Protein AF-A0A023GRX0-F1 (afdb_monomer)

Sequence (137 aa):
EPTYFYVQDASDPLYIVKIIIGPIICVVLVLFMAVVGFFMFKKNQTQGPSGPIYASSNPEYLSTNDVYEEDEWEVPRDKIAILRELGQGSFGMVYEGIAKDIVKGEGETRVAVKTVNESASLRERIEFLNEASVMKA

InterPro domains:
  IPR000719 Protein kinase domain [PS50011] (80-137)
  IPR001245 Serine-threonine/tyrosine-protein kinase, catalytic domain [PF07714] (81-136)
  IPR011009 Protein kinase-like domain superfamily [SSF56112] (45-136)
  IPR017441 Protein kinase, ATP binding site [PS00107] (86-114)
  IPR040969 Insulin receptor, trans-membrane domain [PF17870] (3-49)
  IPR050122 Receptor Tyrosine Kinase [PTHR24416] (18-137)

Nearest PDB structures (foldseek):
  1p4o-assembly2_B  TM=9.086E-01  e=1.258E-09  Homo sapiens
  3ekk-assembly1_A  TM=9.451E-01  e=4.946E-09  Homo sapiens
  1p14-assembly1_A  TM=9.479E-01  e=7.186E-09  Homo sapiens
  5hhw-assembly1_A  TM=9.518E-01  e=9.810E-09  Homo sapiens
  5fxs-assembly1_A  TM=9.061E-01  e=3.199E-09  Homo sapiens

Mean predicted aligned error: 15.76 Å

Structure (mmCIF, N/CA/C/O backbone):
data_AF-A0A023GRX0-F1
#
_entry.id   AF-A0A023GRX0-F1
#
loop_
_atom_site.group_PDB
_atom_site.id
_atom_site.type_symbol
_atom_site.label_atom_id
_atom_site.label_alt_id
_atom_site.label_comp_id
_atom_site.label_asym_id
_atom_site.label_entity_id
_atom_site.label_seq_id
_atom_site.pdbx_PDB_ins_code
_atom_site.Cartn_x
_atom_site.Cartn_y
_atom_site.Cartn_z
_atom_site.occupancy
_atom_site.B_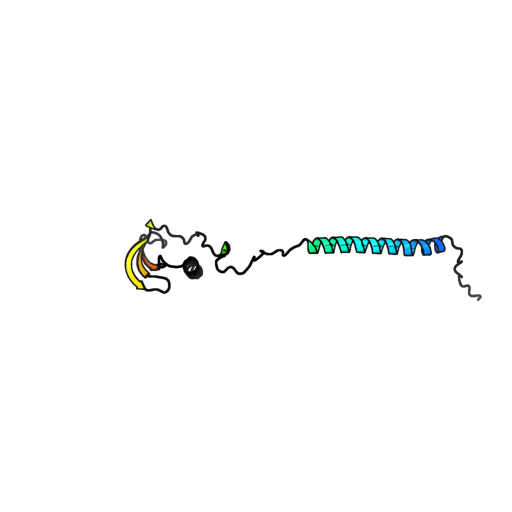iso_or_equiv
_atom_site.auth_seq_id
_atom_site.auth_comp_id
_atom_site.auth_asym_id
_atom_site.auth_atom_id
_atom_site.pdbx_PDB_model_num
ATOM 1 N N . GLU A 1 1 ? 78.589 -14.812 -62.520 1.00 60.81 1 GLU A N 1
ATOM 2 C CA . GLU A 1 1 ? 77.512 -15.757 -62.885 1.00 60.81 1 GLU A CA 1
ATOM 3 C C . GLU A 1 1 ? 76.369 -14.962 -63.502 1.00 60.81 1 GLU A C 1
ATOM 5 O O . GLU A 1 1 ? 76.117 -13.868 -63.004 1.00 60.81 1 GLU A O 1
ATOM 10 N N . PRO A 1 2 ? 75.735 -15.407 -64.598 1.00 62.19 2 PRO A N 1
ATOM 11 C CA . PRO A 1 2 ? 74.608 -14.675 -65.168 1.00 62.19 2 PRO A CA 1
ATOM 12 C C . PRO A 1 2 ? 73.385 -14.761 -64.242 1.00 62.19 2 PRO A C 1
ATOM 14 O O . PRO A 1 2 ? 72.987 -15.848 -63.827 1.00 62.19 2 PRO A O 1
ATOM 17 N N . THR A 1 3 ? 72.791 -13.610 -63.923 1.00 66.50 3 THR A N 1
ATOM 18 C CA . THR A 1 3 ? 71.571 -13.496 -63.111 1.00 66.50 3 THR A CA 1
ATOM 19 C C . THR A 1 3 ? 70.360 -13.460 -64.035 1.00 66.50 3 THR A C 1
ATOM 21 O O . THR A 1 3 ? 70.248 -12.576 -64.882 1.00 66.50 3 THR A O 1
ATOM 24 N N . TYR A 1 4 ? 69.456 -14.423 -63.891 1.00 76.38 4 TYR A N 1
ATOM 25 C CA . TYR A 1 4 ? 68.174 -14.427 -64.587 1.00 76.38 4 TYR A CA 1
ATOM 26 C C . TYR A 1 4 ? 67.102 -13.790 -63.700 1.00 76.38 4 TYR A C 1
ATOM 28 O O . TYR A 1 4 ? 67.117 -13.940 -62.478 1.00 76.38 4 TYR A O 1
ATOM 36 N N . PHE A 1 5 ? 66.156 -13.092 -64.319 1.00 73.50 5 PHE A N 1
ATOM 37 C CA . PHE A 1 5 ? 64.936 -12.630 -63.670 1.00 73.50 5 PHE A CA 1
ATOM 38 C C . PHE A 1 5 ? 63.744 -13.036 -64.534 1.00 73.50 5 PHE A C 1
ATOM 40 O O . PHE A 1 5 ? 63.813 -13.011 -65.763 1.00 73.50 5 PHE A O 1
ATOM 47 N N . TYR A 1 6 ? 62.663 -13.458 -63.887 1.00 73.88 6 TYR A N 1
ATOM 48 C CA . TYR A 1 6 ? 61.437 -13.845 -64.574 1.00 73.88 6 TYR A CA 1
ATOM 49 C C . TYR A 1 6 ? 60.640 -12.590 -64.929 1.00 73.88 6 TYR A C 1
ATOM 51 O O . TYR A 1 6 ? 60.243 -11.832 -64.045 1.00 73.88 6 TYR A O 1
ATOM 59 N N . VAL A 1 7 ? 60.396 -12.381 -66.221 1.00 70.31 7 VAL A N 1
ATOM 60 C CA . VAL A 1 7 ? 59.428 -11.393 -66.710 1.00 70.31 7 VAL A CA 1
ATOM 61 C C . VAL A 1 7 ? 58.089 -12.111 -66.830 1.00 70.31 7 VAL A C 1
ATOM 63 O O . VAL A 1 7 ? 57.988 -13.097 -67.555 1.00 70.31 7 VAL A O 1
ATOM 66 N N . GLN A 1 8 ? 57.080 -11.667 -66.079 1.00 66.56 8 GLN A N 1
ATOM 67 C CA . GLN A 1 8 ? 55.724 -12.204 -66.205 1.00 66.56 8 GLN A CA 1
ATOM 68 C C . GLN A 1 8 ? 55.196 -11.913 -67.609 1.00 66.56 8 GLN A C 1
ATOM 70 O O . GLN A 1 8 ? 55.130 -10.756 -68.024 1.00 66.56 8 GLN A O 1
ATOM 75 N N . ASP A 1 9 ? 54.843 -12.970 -68.335 1.00 66.38 9 ASP A N 1
ATOM 76 C CA . ASP A 1 9 ? 54.270 -12.852 -69.667 1.00 66.38 9 ASP A CA 1
ATOM 77 C C . ASP A 1 9 ? 52.838 -12.314 -69.547 1.00 66.38 9 ASP A C 1
ATOM 79 O O . ASP A 1 9 ? 51.958 -12.950 -68.963 1.00 66.38 9 ASP A O 1
ATOM 83 N N . ALA A 1 10 ? 52.605 -11.112 -70.076 1.00 63.81 10 ALA A N 1
ATOM 84 C CA . ALA A 1 10 ? 51.307 -10.440 -70.025 1.00 63.81 10 ALA A CA 1
ATOM 85 C C . ALA A 1 10 ? 50.212 -11.191 -70.808 1.00 63.81 10 ALA A C 1
ATOM 87 O O . ALA A 1 10 ? 49.032 -10.858 -70.687 1.00 63.81 10 ALA A O 1
ATOM 88 N N . SER A 1 11 ? 50.598 -12.195 -71.602 1.00 69.44 11 SER A N 1
ATOM 89 C CA . SER A 1 11 ? 49.703 -13.044 -72.383 1.00 69.44 11 SER A CA 1
ATOM 90 C C . SER A 1 11 ? 49.356 -14.383 -71.715 1.00 69.44 11 SER A C 1
ATOM 92 O O . SER A 1 11 ? 48.657 -15.190 -72.328 1.00 69.44 11 SER A O 1
ATOM 94 N N . ASP A 1 12 ? 49.760 -14.610 -70.453 1.00 78.00 12 ASP A N 1
ATOM 95 C CA . ASP A 1 12 ? 49.316 -15.782 -69.692 1.00 78.00 12 ASP A CA 1
ATOM 96 C C . ASP A 1 12 ? 47.779 -15.742 -69.525 1.00 78.00 12 ASP A C 1
ATOM 98 O O . ASP A 1 12 ? 47.246 -14.856 -68.836 1.00 78.00 12 ASP A O 1
ATOM 102 N N . PRO A 1 13 ? 47.033 -16.686 -70.134 1.00 77.44 13 PRO A N 1
ATOM 103 C CA . PRO A 1 13 ? 45.575 -16.699 -70.073 1.00 77.44 13 PRO A CA 1
ATOM 104 C C . PRO A 1 13 ? 45.064 -16.761 -68.630 1.00 77.44 13 PRO A C 1
ATOM 106 O O . PRO A 1 13 ? 44.003 -16.213 -68.330 1.00 77.44 13 PRO A O 1
ATOM 109 N N . LEU A 1 14 ? 45.827 -17.351 -67.704 1.00 78.06 14 LE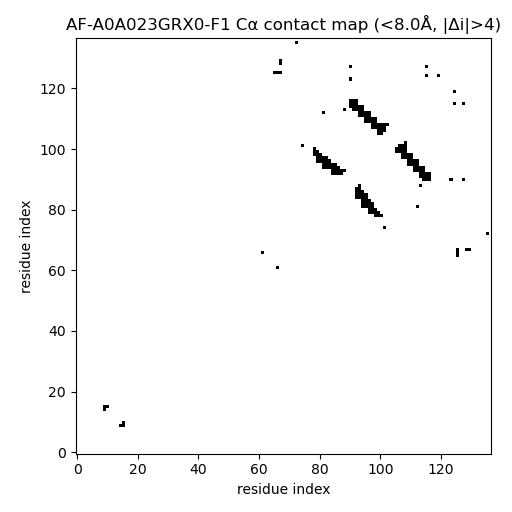U A N 1
ATOM 110 C CA . LEU A 1 14 ? 45.461 -17.404 -66.292 1.00 78.06 14 LEU A CA 1
ATOM 111 C C . LEU A 1 14 ? 45.556 -16.028 -65.611 1.00 78.06 14 LEU A C 1
ATOM 113 O O . LEU A 1 14 ? 44.774 -15.733 -64.703 1.00 78.06 14 LEU A O 1
ATOM 117 N N . TYR A 1 15 ? 46.490 -15.176 -66.037 1.00 81.56 15 TYR A N 1
ATOM 118 C CA . TYR A 1 15 ? 46.671 -13.827 -65.496 1.00 81.56 15 TYR A CA 1
ATOM 119 C C . TYR A 1 15 ? 45.544 -12.889 -65.943 1.00 81.56 15 TYR A C 1
ATOM 121 O O . TYR A 1 15 ? 44.941 -12.201 -65.115 1.00 81.56 15 TYR A O 1
ATOM 129 N N . ILE A 1 16 ? 45.176 -12.947 -67.226 1.00 80.75 16 ILE A N 1
ATOM 130 C C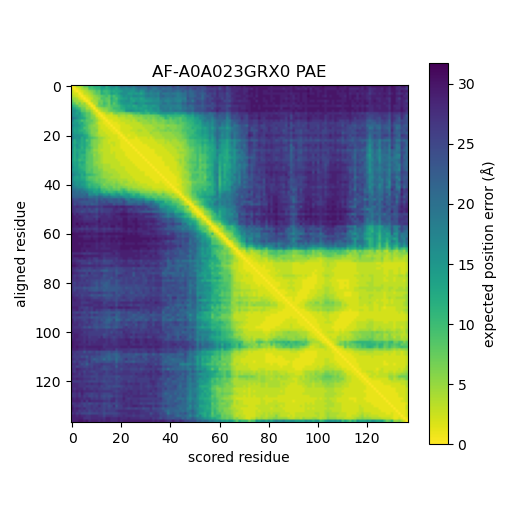A . ILE A 1 16 ? 44.047 -12.188 -67.786 1.00 80.75 16 ILE A CA 1
ATOM 131 C C . ILE A 1 16 ? 42.736 -12.593 -67.098 1.00 80.75 16 ILE A C 1
ATOM 133 O O . ILE A 1 16 ? 41.954 -11.739 -66.678 1.00 80.75 16 ILE A O 1
ATOM 137 N N . VAL A 1 17 ? 42.520 -13.896 -66.899 1.00 84.19 17 VAL A N 1
ATOM 138 C CA . VAL A 1 17 ? 41.337 -14.417 -66.202 1.00 84.19 17 VAL A CA 1
ATOM 139 C C . VAL A 1 17 ? 41.274 -13.925 -64.748 1.00 84.19 17 VAL A C 1
ATOM 141 O O . VAL A 1 17 ? 40.204 -13.534 -64.288 1.00 84.19 17 VAL A O 1
ATOM 144 N N . LYS A 1 18 ? 42.400 -13.849 -64.025 1.00 84.44 18 LYS A N 1
ATOM 145 C CA . LYS A 1 18 ? 42.442 -13.307 -62.651 1.00 84.44 18 LYS A CA 1
ATOM 146 C C . LYS A 1 18 ? 42.096 -11.818 -62.579 1.00 84.44 18 LYS A C 1
ATOM 148 O O . LYS A 1 18 ? 41.364 -11.422 -61.672 1.00 84.44 18 LYS A O 1
ATOM 153 N N . ILE A 1 19 ? 42.577 -11.013 -63.529 1.00 85.50 19 ILE A N 1
ATOM 154 C CA . ILE A 1 19 ? 42.271 -9.572 -63.606 1.00 85.50 19 ILE A CA 1
ATOM 155 C C . ILE A 1 19 ? 40.776 -9.329 -63.833 1.00 85.50 19 ILE A C 1
ATOM 157 O O . ILE A 1 19 ? 40.242 -8.341 -63.338 1.00 85.50 19 ILE A O 1
ATOM 161 N N . ILE A 1 20 ? 40.089 -10.234 -64.534 1.00 86.31 20 ILE A N 1
ATOM 162 C CA . ILE A 1 20 ? 38.648 -10.130 -64.797 1.00 86.31 20 ILE A CA 1
ATOM 163 C C . ILE A 1 20 ? 37.822 -10.705 -63.638 1.00 86.31 20 ILE A C 1
ATOM 165 O O . ILE A 1 20 ? 36.831 -10.108 -63.224 1.00 86.31 20 ILE A O 1
ATOM 169 N N . ILE A 1 21 ? 38.225 -11.846 -63.076 1.00 89.50 21 ILE A N 1
ATOM 170 C CA . ILE A 1 21 ? 37.487 -12.513 -61.993 1.00 89.50 21 ILE A CA 1
ATOM 171 C C . ILE A 1 21 ? 37.565 -11.721 -60.681 1.00 89.50 21 ILE A C 1
ATOM 173 O O . ILE A 1 21 ? 36.568 -11.633 -59.967 1.00 89.50 21 ILE A O 1
ATOM 177 N N . GLY A 1 22 ? 38.714 -11.109 -60.375 1.00 89.44 22 GLY A N 1
ATOM 178 C CA . GLY A 1 22 ? 38.910 -10.286 -59.177 1.00 89.44 22 GLY A CA 1
ATOM 179 C C . GLY A 1 22 ? 37.821 -9.222 -58.962 1.00 89.44 22 GLY A C 1
ATOM 180 O O . GLY A 1 22 ? 37.134 -9.273 -57.940 1.00 89.44 22 GLY A O 1
ATOM 181 N N . PRO A 1 23 ? 37.594 -8.287 -59.905 1.00 92.00 23 PRO A N 1
ATOM 182 C CA . PRO A 1 23 ? 36.574 -7.255 -59.757 1.00 92.00 23 PRO A CA 1
ATOM 183 C C . PRO A 1 23 ? 35.155 -7.831 -59.722 1.00 92.00 23 PRO A C 1
ATOM 185 O O . PRO A 1 23 ? 34.326 -7.315 -58.979 1.00 92.00 23 PRO A O 1
ATOM 188 N N . ILE A 1 24 ? 34.874 -8.920 -60.449 1.00 93.94 24 ILE A N 1
ATOM 189 C CA . ILE A 1 24 ? 33.557 -9.576 -60.415 1.00 93.94 24 ILE A CA 1
ATOM 190 C C . ILE A 1 24 ? 33.268 -10.120 -59.011 1.00 93.94 24 ILE A C 1
ATOM 192 O O . ILE A 1 24 ? 32.203 -9.849 -58.458 1.00 93.94 24 ILE A O 1
ATOM 196 N N . ILE A 1 25 ? 34.224 -10.825 -58.398 1.00 94.56 25 ILE A N 1
ATOM 197 C CA . ILE A 1 25 ? 34.087 -11.329 -57.024 1.00 94.56 25 ILE A CA 1
ATOM 198 C C . ILE A 1 25 ? 33.923 -10.165 -56.041 1.00 94.56 25 ILE A C 1
ATOM 200 O O . ILE A 1 25 ? 33.043 -10.214 -55.182 1.00 94.56 25 ILE A O 1
ATOM 204 N N . CYS A 1 26 ? 34.707 -9.093 -56.190 1.00 94.12 26 CYS A N 1
ATOM 205 C CA . CYS A 1 26 ? 34.582 -7.902 -55.349 1.00 94.12 26 CYS A CA 1
ATOM 206 C C . CYS A 1 26 ? 33.184 -7.270 -55.442 1.00 94.12 26 CYS A C 1
ATOM 208 O O . CYS A 1 26 ? 32.594 -6.949 -54.413 1.00 94.12 26 CYS A O 1
ATOM 210 N N . VAL A 1 27 ? 32.620 -7.135 -56.647 1.00 96.12 27 VAL A N 1
ATOM 211 C CA . VAL A 1 27 ? 31.268 -6.585 -56.842 1.00 96.12 27 VAL A CA 1
ATOM 212 C C . VAL A 1 27 ? 30.211 -7.485 -56.203 1.00 96.12 27 VAL A C 1
ATOM 214 O O . VAL A 1 27 ? 29.332 -6.985 -55.501 1.00 96.12 27 VAL A O 1
ATOM 217 N N . VAL A 1 28 ? 30.312 -8.806 -56.373 1.00 96.44 28 VAL A N 1
ATOM 218 C CA . VAL A 1 28 ? 29.375 -9.762 -55.756 1.00 96.44 28 VAL A CA 1
ATOM 219 C C . VAL A 1 28 ? 29.426 -9.684 -54.226 1.00 96.44 28 VAL A C 1
ATOM 221 O O . VAL A 1 28 ? 28.376 -9.653 -53.583 1.00 96.44 28 VAL A O 1
ATOM 224 N N . LEU A 1 29 ? 30.621 -9.585 -53.633 1.00 96.25 29 LEU A N 1
ATOM 225 C CA . LEU A 1 29 ? 30.784 -9.440 -52.182 1.00 96.25 29 LEU A CA 1
ATOM 226 C C . LEU A 1 29 ? 30.193 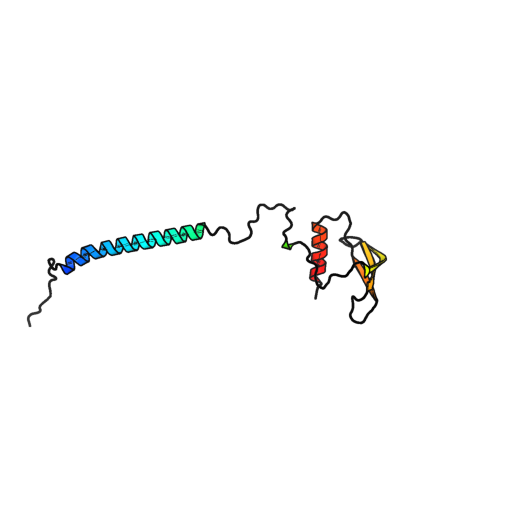-8.124 -51.659 1.00 96.25 29 LEU A C 1
ATOM 228 O O . LEU A 1 29 ? 29.522 -8.124 -50.626 1.00 96.25 29 LEU A O 1
ATOM 232 N N . VAL A 1 30 ? 30.388 -7.014 -52.377 1.00 96.69 30 VAL A N 1
ATOM 233 C CA . VAL A 1 30 ? 29.809 -5.711 -52.006 1.00 96.69 30 VAL A CA 1
ATOM 234 C C . VAL A 1 30 ? 28.281 -5.753 -52.063 1.00 96.69 30 VAL A C 1
ATOM 236 O O . VAL A 1 30 ? 27.625 -5.288 -51.130 1.00 96.69 30 VAL A O 1
ATOM 239 N N . LEU A 1 31 ? 27.701 -6.358 -53.104 1.00 96.69 31 LEU A N 1
ATOM 240 C CA . LEU A 1 31 ? 26.249 -6.523 -53.214 1.00 96.69 31 LEU A CA 1
ATOM 241 C C . LEU A 1 31 ? 25.692 -7.400 -52.086 1.00 96.69 31 LEU A C 1
ATOM 243 O O . LEU A 1 31 ? 24.674 -7.052 -51.489 1.00 96.69 31 LEU A O 1
ATOM 247 N N . PHE A 1 32 ? 26.375 -8.493 -51.741 1.00 96.50 32 PHE A N 1
ATOM 248 C CA . PHE A 1 32 ? 25.971 -9.351 -50.629 1.00 96.50 32 PHE A CA 1
ATOM 249 C C . PHE A 1 32 ? 25.989 -8.598 -49.290 1.00 96.50 32 PHE A C 1
ATOM 251 O O . PHE A 1 32 ? 25.004 -8.640 -48.550 1.00 96.50 32 PHE A O 1
ATOM 258 N N . MET A 1 33 ? 27.055 -7.841 -49.003 1.00 96.06 33 MET A N 1
ATOM 259 C CA . MET A 1 33 ? 27.131 -7.018 -47.790 1.00 96.06 33 MET A CA 1
ATOM 260 C C . MET A 1 33 ? 26.042 -5.941 -47.747 1.00 96.06 33 MET A C 1
ATOM 262 O O . MET A 1 33 ? 25.454 -5.719 -46.690 1.00 96.06 33 MET A O 1
ATOM 266 N N . ALA A 1 34 ? 25.722 -5.311 -48.881 1.00 95.69 34 ALA A N 1
ATOM 267 C CA . ALA A 1 34 ? 24.645 -4.329 -48.963 1.00 95.69 34 ALA A CA 1
ATOM 268 C C . ALA A 1 34 ? 23.269 -4.952 -48.666 1.00 95.69 34 ALA A C 1
ATOM 270 O O . ALA A 1 34 ? 22.483 -4.372 -47.919 1.00 95.69 34 ALA A O 1
ATOM 271 N N . VAL A 1 35 ? 22.990 -6.153 -49.187 1.00 95.75 35 VAL A N 1
ATOM 272 C CA . VAL A 1 35 ? 21.732 -6.878 -48.931 1.00 95.75 35 VAL A CA 1
ATOM 273 C C . VAL A 1 35 ? 21.619 -7.294 -47.464 1.00 95.75 35 VAL A C 1
ATOM 275 O O . VAL A 1 35 ? 20.572 -7.080 -46.852 1.00 95.75 35 VAL A O 1
ATOM 278 N N . VAL A 1 36 ? 22.687 -7.841 -46.875 1.00 94.62 36 VAL A N 1
ATOM 279 C CA . VAL A 1 36 ? 22.714 -8.206 -45.448 1.00 94.62 36 VAL A CA 1
ATOM 280 C C . VAL A 1 36 ? 22.548 -6.964 -44.574 1.00 94.62 36 VAL A C 1
ATOM 282 O O . VAL A 1 36 ? 21.721 -6.970 -43.664 1.00 94.62 36 VAL A O 1
ATOM 285 N N . GLY A 1 37 ? 23.263 -5.880 -44.884 1.00 93.50 37 GLY A N 1
ATOM 286 C CA . GLY A 1 37 ? 23.134 -4.599 -44.195 1.00 93.50 37 GLY A CA 1
ATOM 287 C C . GLY A 1 37 ? 21.714 -4.042 -44.272 1.00 93.50 37 GLY A C 1
ATOM 288 O O . GLY A 1 37 ? 21.159 -3.648 -43.250 1.00 93.50 37 GLY A O 1
ATOM 289 N N . PHE A 1 38 ? 21.079 -4.094 -45.446 1.00 94.19 38 PHE A N 1
ATOM 290 C CA . PHE A 1 38 ? 19.686 -3.684 -45.628 1.00 94.19 38 PHE A CA 1
ATOM 291 C C . PHE A 1 38 ? 18.716 -4.552 -44.816 1.00 94.19 38 PHE A C 1
ATOM 293 O O . PHE A 1 38 ? 17.823 -4.022 -44.156 1.00 94.19 38 PHE A O 1
ATOM 300 N N . PHE A 1 39 ? 18.902 -5.875 -44.802 1.00 92.06 39 PHE A N 1
ATOM 301 C CA . PHE A 1 39 ? 18.082 -6.781 -43.994 1.00 92.06 39 PHE A CA 1
ATOM 302 C C . PHE A 1 39 ? 18.267 -6.555 -42.492 1.00 92.06 39 PHE A C 1
ATOM 304 O O . PHE A 1 39 ? 17.281 -6.548 -41.757 1.00 92.06 39 PHE A O 1
ATOM 311 N N . MET A 1 40 ? 19.500 -6.335 -42.027 1.00 88.25 40 MET A N 1
ATOM 312 C CA . MET A 1 40 ? 19.776 -6.018 -40.624 1.00 88.25 40 MET A CA 1
ATOM 313 C C . MET A 1 40 ? 19.209 -4.656 -40.231 1.00 88.25 40 MET A C 1
ATOM 315 O O . MET A 1 40 ? 18.601 -4.542 -39.170 1.00 88.25 40 MET A O 1
ATOM 319 N N . PHE A 1 41 ? 19.340 -3.647 -41.092 1.00 85.50 41 PHE A N 1
ATOM 320 C CA . PHE A 1 41 ? 18.775 -2.320 -40.869 1.00 85.50 41 PHE A CA 1
ATOM 321 C C . PHE A 1 41 ? 17.245 -2.369 -40.813 1.00 85.50 41 PHE A C 1
ATOM 323 O O . PHE A 1 41 ? 16.646 -1.856 -39.871 1.00 85.50 41 PHE A O 1
ATOM 330 N N . LYS A 1 42 ? 16.608 -3.080 -41.753 1.00 82.31 42 LYS A N 1
ATOM 331 C CA . LYS A 1 42 ? 15.156 -3.291 -41.763 1.00 82.31 42 LYS A CA 1
ATOM 332 C C . LYS A 1 42 ? 14.688 -4.077 -40.537 1.00 82.31 42 LYS A C 1
ATOM 334 O O . LYS A 1 42 ? 13.694 -3.693 -39.930 1.00 82.31 42 LYS A O 1
ATOM 339 N N . LYS A 1 43 ? 15.417 -5.129 -40.134 1.00 74.56 43 LYS A N 1
ATOM 340 C CA . LYS A 1 43 ? 15.135 -5.886 -38.903 1.00 74.56 43 LYS A CA 1
ATOM 341 C C . LYS A 1 43 ? 15.233 -4.986 -37.673 1.00 74.56 43 LYS A C 1
ATOM 343 O O . LYS A 1 43 ? 14.365 -5.052 -36.807 1.00 74.56 43 LYS A O 1
ATOM 348 N N . ASN A 1 44 ? 16.250 -4.130 -37.611 1.00 69.69 44 ASN A N 1
ATOM 349 C CA . ASN A 1 44 ? 16.421 -3.185 -36.515 1.00 69.69 44 ASN A CA 1
ATOM 350 C C . ASN A 1 44 ? 15.295 -2.142 -36.477 1.00 69.69 44 ASN A C 1
ATOM 352 O O . ASN A 1 44 ? 14.831 -1.791 -35.405 1.00 69.69 44 ASN A O 1
ATOM 356 N N . GLN A 1 45 ? 14.796 -1.712 -37.637 1.00 66.81 45 GLN A N 1
ATOM 357 C CA . GLN A 1 45 ? 13.690 -0.760 -37.733 1.00 66.81 45 GLN A CA 1
ATOM 358 C C . GLN A 1 45 ? 12.324 -1.379 -37.378 1.00 66.81 45 GLN A C 1
ATOM 360 O O . GLN A 1 45 ? 11.446 -0.678 -36.887 1.00 66.81 45 GLN A O 1
ATOM 365 N N . THR A 1 46 ? 12.139 -2.689 -37.588 1.00 60.00 46 THR A N 1
ATOM 366 C CA . THR A 1 46 ? 10.944 -3.429 -37.130 1.00 60.00 46 THR A CA 1
ATOM 367 C C . THR A 1 46 ? 10.977 -3.798 -35.651 1.00 60.00 46 THR A C 1
ATOM 369 O O . THR A 1 46 ? 9.943 -4.155 -35.092 1.00 60.00 46 THR A O 1
ATOM 372 N N . GLN A 1 47 ? 12.137 -3.695 -35.004 1.00 60.75 47 GLN A N 1
ATOM 373 C CA . GLN A 1 47 ? 12.212 -3.696 -33.550 1.00 60.75 47 GLN A CA 1
ATOM 374 C C . GLN A 1 47 ? 11.839 -2.288 -33.082 1.00 60.75 47 GLN A C 1
ATOM 376 O O . GLN A 1 47 ? 12.694 -1.459 -32.778 1.00 60.75 47 GLN A O 1
ATOM 381 N N . GLY A 1 48 ? 10.530 -2.010 -33.078 1.00 63.09 48 GLY A N 1
ATOM 382 C CA . GLY A 1 48 ? 9.976 -0.911 -32.291 1.00 63.09 48 GLY A CA 1
ATOM 383 C C . GLY A 1 48 ? 10.415 -1.036 -30.825 1.00 63.09 48 GLY A C 1
ATOM 384 O O . GLY A 1 48 ? 10.968 -2.070 -30.447 1.00 63.09 48 GLY A O 1
ATOM 385 N N . PRO A 1 49 ? 10.212 -0.002 -29.993 1.00 62.91 49 PRO A N 1
ATOM 386 C CA . PRO A 1 49 ? 10.700 0.003 -28.618 1.00 62.91 49 PRO A CA 1
ATOM 387 C C . PRO A 1 49 ? 10.316 -1.308 -27.925 1.00 62.91 49 PRO A C 1
ATOM 389 O O . PRO A 1 49 ? 9.133 -1.599 -27.777 1.00 62.91 49 PRO A O 1
ATOM 392 N N . SER A 1 50 ? 11.300 -2.116 -27.522 1.00 56.72 50 SER A N 1
ATOM 393 C CA . SER A 1 50 ? 11.083 -3.392 -26.817 1.00 56.72 50 SER A CA 1
ATOM 394 C C . SER A 1 50 ? 10.641 -3.181 -25.362 1.00 56.72 50 SER A C 1
ATOM 396 O O . SER A 1 50 ? 10.991 -3.952 -24.474 1.00 56.72 50 SER A O 1
ATOM 398 N N . GLY A 1 51 ? 9.915 -2.097 -25.108 1.00 62.16 51 GLY A N 1
ATOM 399 C CA . GLY A 1 51 ? 9.432 -1.680 -23.808 1.00 62.16 51 GLY A CA 1
ATOM 400 C C . GLY A 1 51 ? 7.991 -1.186 -23.916 1.00 62.16 51 GLY A C 1
ATOM 401 O O . GLY A 1 51 ? 7.523 -0.886 -25.017 1.00 62.16 51 GLY A O 1
ATOM 402 N N . PRO A 1 52 ? 7.272 -1.119 -22.787 1.00 57.59 52 PRO A N 1
ATOM 403 C CA . PRO A 1 52 ? 5.887 -0.681 -22.778 1.00 57.59 52 PRO A CA 1
ATOM 404 C C . PRO A 1 52 ? 5.753 0.695 -23.441 1.00 57.59 52 PRO A C 1
ATOM 406 O O . PRO A 1 52 ? 6.488 1.633 -23.129 1.00 57.59 52 PRO A O 1
ATOM 409 N N . ILE A 1 53 ? 4.818 0.805 -24.384 1.00 58.19 53 ILE A N 1
ATOM 410 C CA . ILE A 1 53 ? 4.486 2.069 -25.038 1.00 58.19 53 ILE A CA 1
ATOM 411 C C . ILE A 1 53 ? 3.677 2.895 -24.037 1.00 58.19 53 ILE A C 1
ATOM 413 O O . ILE A 1 53 ? 2.478 2.684 -23.874 1.00 58.19 53 ILE A O 1
ATOM 417 N N . TYR A 1 54 ? 4.330 3.833 -23.354 1.00 54.81 54 TYR A N 1
ATOM 418 C CA . TYR A 1 54 ? 3.639 4.809 -22.513 1.00 54.81 54 TYR A CA 1
ATOM 419 C C . TYR A 1 54 ? 2.943 5.836 -23.414 1.00 54.81 54 TYR A C 1
ATOM 421 O O . TYR A 1 54 ? 3.529 6.832 -23.843 1.00 54.81 54 TYR A O 1
ATOM 429 N N . ALA A 1 55 ? 1.688 5.556 -23.760 1.00 58.47 55 ALA A N 1
ATOM 430 C CA . ALA A 1 55 ? 0.834 6.459 -24.515 1.00 58.47 55 ALA A CA 1
ATOM 431 C C . ALA A 1 55 ? 0.365 7.604 -23.607 1.00 58.47 55 ALA A C 1
ATOM 433 O O . ALA A 1 55 ? -0.678 7.509 -22.974 1.00 58.47 55 ALA A O 1
ATOM 434 N N . SER A 1 56 ? 1.132 8.699 -23.595 1.00 57.53 56 SER A N 1
ATOM 435 C CA . SER A 1 56 ? 0.853 9.965 -22.899 1.00 57.53 56 SER A CA 1
ATOM 436 C C . SER A 1 56 ? 0.734 9.876 -21.371 1.00 57.53 56 SER A C 1
ATOM 438 O O . SER A 1 56 ? 0.196 8.933 -20.803 1.00 57.53 56 SER A O 1
ATOM 440 N N . SER A 1 57 ? 1.248 10.895 -20.687 1.00 52.25 57 SER A N 1
ATOM 441 C CA . SER A 1 57 ? 1.137 11.051 -19.238 1.00 52.25 57 SER A CA 1
ATOM 442 C C . SER A 1 57 ? -0.309 11.384 -18.856 1.00 52.25 57 SER A C 1
ATOM 444 O O . SER A 1 57 ? -0.612 12.531 -18.545 1.00 52.25 57 SER A O 1
ATOM 446 N N . ASN A 1 58 ? -1.225 10.419 -18.940 1.00 61.44 58 ASN A N 1
ATOM 447 C CA . ASN A 1 58 ? -2.544 10.563 -18.344 1.00 61.44 58 ASN A CA 1
ATOM 448 C C . ASN A 1 58 ? -2.422 10.215 -16.849 1.00 61.44 58 ASN A C 1
ATOM 450 O O . ASN A 1 58 ? -2.206 9.045 -16.535 1.00 61.44 58 ASN A O 1
ATOM 454 N N . PRO A 1 59 ? -2.540 11.183 -15.922 1.00 58.69 59 PRO A N 1
ATOM 455 C CA . PRO A 1 59 ? -2.422 10.929 -14.485 1.00 58.69 59 PRO A CA 1
ATOM 456 C C . PRO A 1 59 ? -3.530 10.017 -13.927 1.00 58.69 59 PRO A C 1
ATOM 458 O O . PRO A 1 59 ? -3.427 9.584 -12.784 1.00 58.69 59 PRO A O 1
ATOM 461 N N . GLU A 1 60 ? -4.565 9.714 -14.719 1.00 58.88 60 GLU A N 1
ATOM 462 C CA . GLU A 1 60 ? -5.605 8.730 -14.390 1.00 58.88 60 GLU A CA 1
ATOM 463 C C . GLU A 1 60 ? -5.282 7.298 -14.855 1.00 58.88 60 GLU A C 1
ATOM 465 O O . GLU A 1 60 ? -5.992 6.362 -14.488 1.00 58.88 60 GLU A O 1
ATOM 470 N N . TYR A 1 61 ? -4.231 7.093 -15.661 1.00 56.00 61 TYR A N 1
ATOM 471 C CA . TYR A 1 61 ? -3.806 5.755 -16.073 1.00 56.00 61 TYR A CA 1
ATOM 472 C C . TYR A 1 61 ? -2.978 5.128 -14.950 1.00 56.00 61 TYR A C 1
ATOM 474 O O . TYR A 1 61 ? -1.764 5.303 -14.867 1.00 56.00 61 TYR A O 1
ATOM 482 N N . LEU A 1 62 ? -3.656 4.415 -14.058 1.00 56.62 62 LEU A N 1
ATOM 483 C CA . LEU A 1 62 ? -3.000 3.546 -13.090 1.00 56.62 62 LEU A CA 1
ATOM 484 C C . LEU A 1 62 ? -2.401 2.364 -13.852 1.00 56.62 62 LEU A C 1
ATOM 486 O O . LEU A 1 62 ? -3.099 1.687 -14.612 1.00 56.62 62 LEU A O 1
ATOM 490 N N . SER A 1 63 ? -1.097 2.143 -13.698 1.00 56.19 63 SER A N 1
ATOM 491 C CA . SER A 1 63 ? -0.455 0.952 -14.245 1.00 56.19 63 SER A CA 1
ATOM 492 C C . SER A 1 63 ? -1.063 -0.270 -13.561 1.00 56.19 63 SER A C 1
ATOM 494 O O . SER A 1 63 ? -1.330 -0.230 -12.364 1.00 56.19 63 SER A O 1
ATOM 496 N N . THR A 1 64 ? -1.264 -1.379 -14.275 1.00 52.25 64 THR A N 1
ATOM 497 C CA . THR A 1 64 ? -1.711 -2.646 -13.661 1.00 52.25 64 THR A CA 1
ATOM 498 C C . THR A 1 64 ? -0.793 -3.084 -12.510 1.00 52.25 64 THR A C 1
ATOM 500 O O . THR A 1 64 ? -1.247 -3.766 -11.604 1.00 52.25 64 THR A O 1
ATOM 503 N N . ASN A 1 65 ? 0.459 -2.613 -12.497 1.00 54.38 65 ASN A N 1
ATOM 504 C CA . ASN A 1 65 ? 1.421 -2.842 -11.416 1.00 54.38 65 ASN A CA 1
ATOM 505 C C . ASN A 1 65 ? 1.162 -2.010 -10.139 1.00 54.38 65 ASN A C 1
ATOM 507 O O . ASN A 1 65 ? 1.784 -2.288 -9.122 1.00 54.38 65 ASN A O 1
ATOM 511 N N . ASP A 1 66 ? 0.300 -0.987 -10.187 1.00 58.69 66 ASP A N 1
ATOM 512 C CA . ASP A 1 66 ? -0.060 -0.134 -9.039 1.00 58.69 66 ASP A CA 1
ATOM 513 C C . ASP A 1 66 ? -1.344 -0.615 -8.334 1.00 58.69 66 ASP A C 1
ATOM 515 O O . ASP A 1 66 ? -1.850 0.043 -7.425 1.00 58.69 66 ASP A O 1
ATOM 519 N N . VAL A 1 67 ? -1.921 -1.739 -8.770 1.00 68.38 67 VAL A N 1
ATOM 520 C CA . VAL A 1 67 ? -3.116 -2.330 -8.160 1.00 68.38 67 VAL A CA 1
ATOM 521 C C . VAL A 1 67 ? -2.667 -3.326 -7.094 1.00 68.38 67 VAL A C 1
ATOM 523 O O . VAL A 1 67 ? -1.851 -4.197 -7.366 1.00 68.38 67 VAL A O 1
ATOM 526 N N . TYR A 1 68 ? -3.190 -3.188 -5.876 1.00 72.81 68 TYR A N 1
ATOM 527 C CA . TYR A 1 68 ? -2.930 -4.134 -4.790 1.00 72.81 68 TYR A CA 1
ATOM 528 C C . TYR A 1 68 ? -3.351 -5.552 -5.193 1.00 72.81 68 TYR A C 1
ATOM 530 O O . TYR A 1 68 ? -4.496 -5.766 -5.597 1.00 72.81 68 TYR A O 1
ATOM 538 N N . GLU A 1 69 ? -2.431 -6.503 -5.061 1.00 81.31 69 GLU A N 1
ATOM 539 C CA . GLU A 1 69 ? -2.692 -7.932 -5.222 1.00 81.31 69 GLU A CA 1
ATOM 540 C C . GLU A 1 69 ? -2.861 -8.569 -3.836 1.00 81.31 69 GLU A C 1
ATOM 542 O O . GLU A 1 69 ? -2.052 -8.329 -2.938 1.00 81.31 69 GLU A O 1
ATOM 547 N N . GLU A 1 70 ? -3.922 -9.362 -3.658 1.00 83.88 70 GLU A N 1
ATOM 548 C CA . GLU A 1 70 ? -4.169 -10.098 -2.413 1.00 83.88 70 GLU A CA 1
ATOM 549 C C . GLU A 1 70 ? -3.025 -11.092 -2.157 1.00 83.88 70 GLU A C 1
ATOM 551 O O . GLU A 1 70 ? -2.733 -11.945 -2.999 1.00 83.88 70 GLU A O 1
ATOM 556 N N . ASP A 1 71 ? -2.383 -10.992 -0.991 1.00 87.56 71 ASP A N 1
ATOM 557 C CA . ASP A 1 71 ? -1.252 -11.835 -0.603 1.00 87.56 71 ASP A CA 1
ATOM 558 C C . ASP A 1 71 ? -1.455 -12.502 0.766 1.00 87.56 71 ASP A C 1
ATOM 560 O O . ASP A 1 71 ? -2.534 -12.472 1.356 1.00 87.56 71 ASP A O 1
ATOM 564 N N . GLU A 1 72 ? -0.405 -13.145 1.281 1.00 91.06 72 GLU A N 1
ATOM 565 C CA . GLU A 1 72 ? -0.440 -13.880 2.553 1.00 91.06 72 GLU A CA 1
ATOM 566 C C . GLU A 1 72 ? -0.762 -12.995 3.774 1.00 91.06 72 GLU A C 1
ATOM 568 O O . GLU A 1 72 ? -1.098 -13.520 4.837 1.00 91.06 72 GLU A O 1
ATOM 573 N N . TRP A 1 73 ? -0.669 -11.667 3.637 1.00 91.19 73 TRP A N 1
ATOM 574 C CA . TRP A 1 73 ? -0.982 -10.704 4.695 1.00 91.19 73 TRP A CA 1
ATOM 575 C C . TRP A 1 73 ? -2.457 -10.286 4.715 1.00 91.19 73 TRP A C 1
ATOM 577 O O . TRP A 1 73 ? -2.864 -9.552 5.620 1.00 91.19 73 TRP A O 1
ATOM 587 N N . GLU A 1 74 ? -3.262 -10.736 3.751 1.00 92.38 74 GLU A N 1
ATOM 588 C CA . GLU A 1 74 ? -4.689 -10.438 3.701 1.00 92.38 74 GLU A CA 1
ATOM 589 C C . GLU A 1 74 ? -5.434 -11.144 4.847 1.00 92.38 74 GLU A C 1
ATOM 591 O O . GLU A 1 74 ? -5.312 -12.354 5.061 1.00 92.38 74 GLU A O 1
ATOM 596 N N . VAL A 1 75 ? -6.242 -10.386 5.595 1.00 93.38 75 VAL A N 1
ATOM 597 C CA . VAL A 1 75 ? -7.016 -10.911 6.728 1.00 93.38 75 VAL A CA 1
ATOM 598 C C . VAL A 1 75 ? -8.511 -10.798 6.429 1.00 93.38 75 VAL A C 1
ATOM 600 O O . VAL A 1 75 ? -9.003 -9.689 6.211 1.00 93.38 75 VAL A O 1
ATOM 603 N N . PRO A 1 76 ? -9.274 -11.907 6.492 1.00 94.44 76 PRO A N 1
ATOM 604 C CA . PRO A 1 76 ? -10.721 -11.878 6.315 1.00 94.44 76 PRO A CA 1
ATOM 605 C C . PRO A 1 76 ? -11.407 -10.858 7.235 1.00 94.44 76 PRO A C 1
ATOM 607 O O . PRO A 1 76 ? -11.160 -10.809 8.442 1.00 94.44 76 PRO A O 1
ATOM 610 N N . ARG A 1 77 ? -12.303 -10.037 6.674 1.00 94.88 77 ARG A N 1
ATOM 611 C CA . ARG A 1 77 ? -12.968 -8.940 7.401 1.00 94.88 77 ARG A CA 1
ATOM 612 C C . ARG A 1 77 ? -13.763 -9.414 8.623 1.00 94.88 77 ARG A C 1
ATOM 614 O O . ARG A 1 77 ? -13.854 -8.685 9.606 1.00 94.88 77 ARG A O 1
ATOM 621 N N . ASP A 1 78 ? -14.331 -10.614 8.574 1.00 95.88 78 ASP A N 1
ATOM 622 C CA . ASP A 1 78 ? -15.074 -11.248 9.670 1.00 95.88 78 ASP A CA 1
ATOM 623 C C . ASP A 1 78 ? -14.192 -11.592 10.883 1.00 95.88 78 ASP A C 1
ATOM 625 O O . ASP A 1 78 ? -14.699 -11.721 12.000 1.00 95.88 78 ASP A O 1
ATOM 629 N N . LYS A 1 79 ? -12.869 -11.667 10.695 1.00 95.88 79 LYS A N 1
ATOM 630 C CA . LYS A 1 79 ? -11.893 -11.841 11.777 1.00 95.88 79 LYS A CA 1
ATOM 631 C C . LYS A 1 79 ? -11.525 -10.541 12.492 1.00 95.88 79 LYS A C 1
ATOM 633 O O . LYS A 1 79 ? -10.798 -10.605 13.483 1.00 95.88 79 LYS A O 1
ATOM 638 N N . ILE A 1 80 ? -12.022 -9.389 12.031 1.00 97.31 80 ILE A N 1
ATOM 639 C CA . ILE A 1 80 ? -11.735 -8.069 12.604 1.00 97.31 80 ILE A CA 1
ATOM 640 C C . ILE A 1 80 ? -12.997 -7.474 13.235 1.00 97.31 80 ILE A C 1
ATOM 642 O O . ILE A 1 80 ? -13.964 -7.139 12.550 1.00 97.31 80 ILE A O 1
ATOM 646 N N . ALA A 1 81 ? -12.966 -7.266 14.550 1.00 97.38 81 ALA A N 1
ATOM 647 C CA . ALA A 1 81 ? -14.003 -6.552 15.288 1.00 97.38 81 ALA A CA 1
ATOM 648 C C . ALA A 1 81 ? -13.518 -5.147 15.668 1.00 97.38 81 ALA A C 1
ATOM 650 O O . ALA A 1 81 ? -12.483 -5.001 16.313 1.00 97.38 81 ALA A O 1
ATOM 651 N N . ILE A 1 82 ? -14.278 -4.113 15.304 1.00 97.69 82 ILE A N 1
ATOM 652 C CA . ILE A 1 82 ? -13.999 -2.719 15.682 1.00 97.69 82 ILE A CA 1
ATOM 653 C C . ILE A 1 82 ? -14.619 -2.428 17.051 1.00 97.69 82 ILE A C 1
ATOM 655 O O . ILE A 1 82 ? -15.774 -2.774 17.290 1.00 97.69 82 ILE A O 1
ATOM 659 N N . LEU A 1 83 ? -13.861 -1.788 17.943 1.00 96.94 83 LEU A N 1
ATOM 660 C CA . LEU A 1 83 ? -14.291 -1.455 19.302 1.00 96.94 83 LEU A CA 1
ATOM 661 C C . LEU A 1 83 ? -14.608 0.035 19.469 1.00 96.94 83 LEU A C 1
ATOM 663 O O . LEU A 1 83 ? -15.742 0.391 19.774 1.00 96.94 83 LEU A O 1
ATOM 667 N N . ARG A 1 84 ? -13.610 0.912 19.311 1.00 97.19 84 ARG A N 1
ATOM 668 C CA . ARG A 1 84 ? -13.758 2.367 19.506 1.00 97.19 84 ARG A CA 1
ATOM 669 C C . ARG A 1 84 ? -12.780 3.155 18.652 1.00 97.19 84 ARG A C 1
ATOM 671 O O . ARG A 1 84 ? -11.757 2.624 18.237 1.00 97.19 84 ARG A O 1
ATOM 678 N N . GLU A 1 85 ? -13.063 4.431 18.446 1.00 98.06 85 GLU A N 1
ATOM 679 C CA . GLU A 1 85 ? -12.134 5.359 17.801 1.00 98.06 85 GLU A CA 1
ATOM 680 C C . GLU A 1 85 ? -10.934 5.653 18.708 1.00 98.06 85 GLU A C 1
ATOM 682 O O . GLU A 1 85 ? -11.078 5.855 19.917 1.00 98.06 85 GLU A O 1
ATOM 687 N N . LEU A 1 86 ? -9.741 5.662 18.115 1.00 97.69 86 LEU A N 1
ATOM 688 C CA . LEU A 1 86 ? -8.503 6.093 18.761 1.00 97.69 86 LEU A CA 1
ATOM 689 C C . LEU A 1 86 ? -8.115 7.508 18.328 1.00 97.69 86 LEU A C 1
ATOM 691 O O . LEU A 1 86 ? -7.628 8.277 19.153 1.00 97.69 86 LEU A O 1
ATOM 695 N N . GLY A 1 87 ? -8.341 7.860 17.060 1.00 97.44 87 GLY A N 1
ATOM 696 C CA . GLY A 1 87 ? -8.088 9.205 16.547 1.00 97.44 87 GLY A CA 1
ATOM 697 C C . GLY A 1 87 ? -7.889 9.261 15.035 1.00 97.44 87 GLY A C 1
ATOM 698 O O . GLY A 1 87 ? -7.843 8.240 14.352 1.00 97.44 87 GLY A O 1
ATOM 699 N N . GLN A 1 88 ? -7.757 10.477 14.508 1.00 97.25 88 GLN A N 1
ATOM 700 C CA . GLN A 1 88 ? -7.583 10.724 13.078 1.00 97.25 88 GLN A CA 1
ATOM 701 C C . GLN A 1 88 ? -6.118 10.534 12.653 1.00 97.25 88 GLN A C 1
ATOM 703 O O . GLN A 1 88 ? -5.220 11.194 13.175 1.00 97.25 88 GLN A O 1
ATOM 708 N N . GLY A 1 89 ? -5.884 9.637 11.695 1.00 94.06 89 GLY A N 1
ATOM 709 C CA . GLY A 1 89 ? -4.608 9.462 11.002 1.00 94.06 89 GLY A CA 1
ATOM 710 C C . GLY A 1 89 ? -4.539 10.251 9.689 1.00 94.06 89 GLY A C 1
ATOM 711 O O . GLY A 1 89 ? -5.456 10.992 9.341 1.00 94.06 89 GLY A O 1
ATOM 712 N N . SER A 1 90 ? -3.452 10.064 8.932 1.00 92.75 90 SER A N 1
ATOM 713 C CA . SER A 1 90 ? -3.223 10.752 7.648 1.00 92.75 90 SER A CA 1
ATOM 714 C C . SER A 1 90 ? -4.219 10.364 6.550 1.00 92.75 90 SER A C 1
ATOM 716 O O . SER A 1 90 ? -4.621 11.216 5.768 1.00 92.75 90 SER A O 1
ATOM 718 N N . PHE A 1 91 ? -4.636 9.097 6.510 1.00 93.31 91 PHE A N 1
ATOM 719 C CA . PHE A 1 91 ? -5.533 8.563 5.474 1.00 93.31 91 PHE A CA 1
ATOM 720 C C . PHE A 1 91 ? -7.004 8.487 5.910 1.00 93.31 91 PHE A C 1
ATOM 722 O O . PHE A 1 91 ? -7.902 8.381 5.073 1.00 93.31 91 PHE A O 1
ATOM 729 N N . GLY A 1 92 ? -7.269 8.522 7.216 1.00 95.38 92 GLY A N 1
ATOM 730 C CA . GLY A 1 92 ? -8.600 8.295 7.769 1.00 95.38 92 GLY A CA 1
ATOM 731 C C . GLY A 1 92 ? -8.576 8.028 9.269 1.00 95.38 92 GLY A C 1
ATOM 732 O O . GLY A 1 92 ? -7.574 8.263 9.947 1.00 95.38 92 GLY A O 1
ATOM 733 N N . MET A 1 93 ? -9.700 7.553 9.798 1.00 97.00 93 MET A N 1
ATOM 734 C CA . MET A 1 93 ? -9.848 7.257 11.222 1.00 97.00 93 MET A CA 1
ATOM 735 C C . MET A 1 93 ? -9.068 5.993 11.605 1.00 97.00 93 MET A C 1
ATOM 737 O O . MET A 1 93 ? -8.998 5.022 10.845 1.00 97.00 93 MET A O 1
ATOM 741 N N . VAL A 1 94 ? -8.489 5.996 12.800 1.00 98.06 94 VAL A N 1
ATOM 742 C CA . VAL A 1 94 ? -7.864 4.829 13.418 1.00 98.06 94 VAL A CA 1
ATOM 743 C C . VAL A 1 94 ? -8.759 4.350 14.545 1.00 98.06 94 VAL A C 1
ATOM 745 O O . VAL A 1 94 ? -9.150 5.127 15.418 1.00 98.06 94 VAL A O 1
ATOM 748 N N . TYR A 1 95 ? -9.050 3.058 14.542 1.00 98.25 95 TYR A N 1
ATOM 749 C CA . TYR A 1 95 ? -9.865 2.407 15.551 1.00 98.25 95 TYR A CA 1
ATOM 750 C C . TYR A 1 95 ? -9.037 1.434 16.379 1.00 98.25 95 TYR A C 1
ATOM 752 O O . TYR A 1 95 ? -8.033 0.889 15.932 1.00 98.25 95 TYR A O 1
ATOM 760 N N . GLU A 1 96 ? -9.493 1.175 17.590 1.00 98.31 96 GLU A N 1
ATOM 761 C CA . GLU A 1 96 ? -9.114 0.004 18.357 1.00 98.31 96 GLU A CA 1
ATOM 762 C C . GLU A 1 96 ? -9.980 -1.171 17.910 1.00 98.31 96 GLU A C 1
ATOM 764 O O . GLU A 1 96 ? -11.193 -1.016 17.754 1.00 98.31 96 GLU A O 1
ATOM 769 N N . GLY A 1 97 ? -9.379 -2.344 17.740 1.00 97.81 97 GLY A N 1
ATOM 770 C CA . GLY A 1 97 ? -10.088 -3.555 17.354 1.00 97.81 97 GLY A CA 1
ATOM 771 C C . GLY A 1 97 ? -9.524 -4.821 17.988 1.00 97.81 97 GLY A C 1
ATOM 772 O O . GLY A 1 97 ? -8.487 -4.803 18.652 1.00 97.81 97 GLY A O 1
ATOM 773 N N . ILE A 1 98 ? -10.230 -5.926 17.770 1.00 97.62 98 ILE A N 1
ATOM 774 C CA . ILE A 1 98 ? -9.779 -7.287 18.065 1.00 97.62 98 ILE A CA 1
ATOM 775 C C . ILE A 1 98 ? -9.647 -8.030 16.741 1.00 97.62 98 ILE A C 1
ATOM 777 O O . ILE A 1 98 ? -10.583 -8.033 15.941 1.00 97.62 98 ILE A O 1
ATOM 781 N N . ALA A 1 99 ? -8.496 -8.658 16.528 1.00 97.12 99 ALA A N 1
ATOM 782 C CA . ALA A 1 99 ? -8.217 -9.501 15.378 1.00 97.12 99 ALA A CA 1
ATOM 783 C C . ALA A 1 99 ? -8.047 -10.957 15.822 1.00 97.12 99 ALA A C 1
ATOM 785 O O . ALA A 1 99 ? -7.413 -11.225 16.845 1.00 97.12 99 ALA A O 1
ATOM 786 N N . LYS A 1 100 ? -8.621 -11.890 15.062 1.00 96.00 100 LYS A N 1
ATOM 787 C CA . LYS A 1 100 ? -8.595 -13.328 15.363 1.00 96.00 100 LYS A CA 1
ATOM 788 C C . LYS A 1 100 ? -7.573 -14.068 14.516 1.00 96.00 100 LYS A C 1
ATOM 790 O O . LYS A 1 100 ? -7.506 -13.847 13.311 1.00 96.00 100 LYS A O 1
ATOM 795 N N . ASP A 1 101 ? -6.836 -14.980 15.143 1.00 91.12 101 ASP A N 1
ATOM 796 C CA . ASP A 1 101 ? -5.846 -15.859 14.502 1.00 91.12 101 ASP A CA 1
ATOM 797 C C . ASP A 1 101 ? -4.756 -15.134 13.681 1.00 91.12 101 ASP A C 1
ATOM 799 O O . ASP A 1 101 ? -4.220 -15.706 12.732 1.00 91.12 101 ASP A O 1
ATOM 803 N N . ILE A 1 102 ? -4.428 -13.880 14.011 1.00 90.69 102 ILE A N 1
ATOM 804 C CA . ILE A 1 102 ? 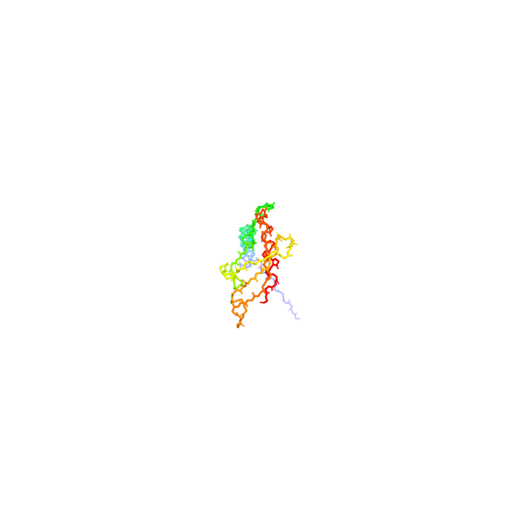-3.383 -13.116 13.302 1.00 90.69 102 ILE A CA 1
ATOM 805 C C . ILE A 1 102 ? -1.974 -13.347 13.869 1.00 90.69 102 ILE A C 1
ATOM 807 O O . ILE A 1 102 ? -0.983 -13.103 13.188 1.00 90.69 102 ILE A O 1
ATOM 811 N N . VAL A 1 103 ? -1.871 -13.829 15.112 1.00 88.31 103 VAL A N 1
ATOM 812 C CA . VAL A 1 103 ? 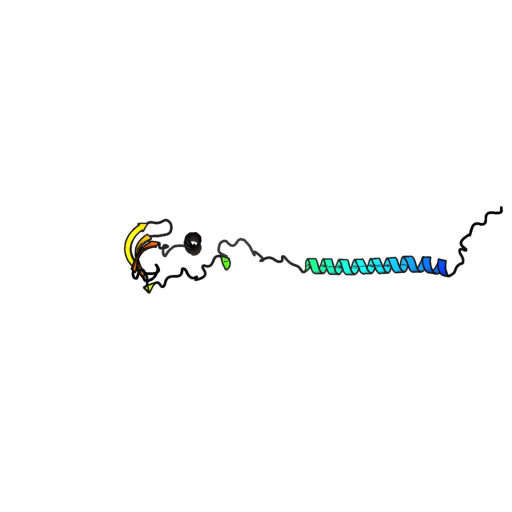-0.607 -14.155 15.782 1.00 88.31 103 VAL A CA 1
ATOM 813 C C . VAL A 1 103 ? -0.612 -15.637 16.136 1.00 88.31 103 VAL A C 1
ATOM 815 O O . VAL A 1 103 ? -1.546 -16.152 16.751 1.00 88.31 103 VAL A O 1
ATOM 818 N N . LYS A 1 104 ? 0.446 -16.358 15.753 1.00 85.88 104 LYS A N 1
ATOM 819 C CA . LYS A 1 104 ? 0.538 -17.804 15.977 1.00 85.88 104 LYS A CA 1
ATOM 820 C C . LYS A 1 104 ? 0.523 -18.123 17.476 1.00 85.88 104 LYS A C 1
ATOM 822 O O . LYS A 1 104 ? 1.482 -17.833 18.183 1.00 85.88 104 LYS A O 1
ATOM 827 N N . GLY A 1 105 ? -0.535 -18.796 17.926 1.00 85.88 105 GLY A N 1
ATOM 828 C CA . GLY A 1 105 ? -0.713 -19.200 19.325 1.00 85.88 105 GLY A CA 1
ATOM 829 C C . GLY A 1 105 ? -1.601 -18.264 20.149 1.00 85.88 105 GLY A C 1
ATOM 830 O O . GLY A 1 105 ? -1.921 -18.610 21.284 1.00 85.88 105 GLY A O 1
ATOM 831 N N . GLU A 1 106 ? -2.051 -17.142 19.583 1.00 87.12 106 GLU A N 1
ATOM 832 C CA . GLU A 1 106 ? -3.048 -16.259 20.191 1.00 87.12 106 GLU A CA 1
ATOM 833 C C . GLU A 1 106 ? -4.377 -16.387 19.440 1.00 87.12 106 GLU A C 1
ATOM 835 O O . GLU A 1 106 ? -4.430 -16.236 18.222 1.00 87.12 106 GLU A O 1
ATOM 840 N N . GLY A 1 107 ? -5.466 -16.675 20.161 1.00 89.19 107 GLY A N 1
ATOM 841 C CA . GLY A 1 107 ? -6.798 -16.736 19.547 1.00 89.19 107 GLY A CA 1
ATOM 842 C C . GLY A 1 107 ? -7.340 -15.349 19.189 1.00 89.19 107 GLY A C 1
ATOM 843 O O . GLY A 1 107 ? -7.964 -15.171 18.145 1.00 89.19 107 GLY A O 1
ATOM 844 N N . GLU A 1 108 ? -7.074 -14.358 20.041 1.00 95.19 108 GLU A N 1
ATOM 845 C CA . GLU A 1 108 ? -7.496 -12.970 19.858 1.00 95.19 108 GLU A CA 1
ATOM 846 C C . GLU A 1 108 ? -6.364 -12.019 20.244 1.00 95.19 108 GLU A C 1
ATOM 848 O O . GLU A 1 108 ? -5.783 -12.142 21.323 1.00 95.19 108 GLU A O 1
ATOM 853 N N . THR A 1 109 ? -6.103 -11.034 19.390 1.00 96.75 109 THR A N 1
ATOM 854 C CA . THR A 1 109 ? -5.074 -10.013 19.597 1.00 96.75 109 THR A CA 1
ATOM 855 C C . THR A 1 109 ? -5.711 -8.629 19.486 1.00 96.75 109 THR A C 1
ATOM 857 O O . THR A 1 109 ? -6.493 -8.352 18.573 1.00 96.75 109 THR A O 1
ATOM 860 N N . ARG A 1 110 ? -5.391 -7.730 20.425 1.00 96.81 110 ARG A N 1
ATOM 861 C CA . ARG A 1 110 ? -5.846 -6.333 20.375 1.00 96.81 110 ARG A CA 1
ATOM 862 C C . ARG A 1 110 ? -4.985 -5.549 19.385 1.00 96.81 110 ARG A C 1
ATOM 864 O O . ARG A 1 110 ? -3.764 -5.542 19.507 1.00 96.81 110 ARG A O 1
ATOM 871 N N . VAL A 1 111 ? -5.624 -4.881 18.429 1.00 97.50 111 VAL A N 1
ATOM 872 C CA . VAL A 1 111 ? -4.964 -4.224 17.292 1.00 97.50 111 VAL A CA 1
ATOM 873 C C . VAL A 1 111 ? -5.446 -2.791 17.091 1.00 97.50 111 VAL A C 1
ATOM 875 O O . VAL A 1 111 ? -6.529 -2.409 17.538 1.00 97.50 111 VAL A O 1
ATOM 878 N N . ALA A 1 112 ? -4.646 -2.004 16.374 1.00 97.75 112 ALA A N 1
ATOM 879 C CA . ALA A 1 112 ? -5.090 -0.754 15.773 1.00 97.75 112 ALA A CA 1
ATOM 880 C C . ALA A 1 112 ? -5.540 -1.021 14.329 1.00 97.75 112 ALA A C 1
ATOM 882 O O . ALA A 1 112 ? -4.806 -1.630 13.554 1.00 97.75 112 ALA A O 1
ATOM 883 N N . VAL A 1 113 ? -6.730 -0.552 13.962 1.00 97.31 113 VAL A N 1
ATOM 884 C CA . VAL A 1 113 ? -7.292 -0.671 12.614 1.00 97.31 113 VAL A CA 1
ATOM 885 C C . VAL A 1 113 ? -7.279 0.705 11.960 1.00 97.31 113 VAL A C 1
ATOM 887 O O . VAL A 1 113 ? -8.084 1.574 12.296 1.00 97.31 113 VAL A O 1
ATOM 890 N N . LYS A 1 114 ? -6.334 0.916 11.043 1.00 97.12 114 LYS A N 1
ATOM 891 C CA . LYS A 1 114 ? -6.222 2.143 10.244 1.00 97.12 114 LYS A CA 1
ATOM 892 C C . LYS A 1 114 ? -7.169 2.033 9.049 1.00 97.12 114 LYS A C 1
ATOM 894 O O . LYS A 1 114 ? -7.163 1.021 8.355 1.00 97.12 114 LYS A O 1
ATOM 899 N N . THR A 1 115 ? -7.989 3.055 8.824 1.00 95.62 115 THR A N 1
ATOM 900 C CA . THR A 1 115 ? -8.941 3.098 7.704 1.00 95.62 115 THR A CA 1
ATOM 901 C C . THR A 1 115 ? -8.583 4.202 6.719 1.00 95.62 115 THR A C 1
ATOM 903 O O . THR A 1 115 ? -7.860 5.142 7.058 1.00 95.62 115 THR A O 1
ATOM 906 N N . VAL A 1 116 ? -9.107 4.083 5.502 1.00 94.44 116 VAL A N 1
ATOM 907 C CA . VAL A 1 116 ? -9.092 5.145 4.496 1.00 94.44 116 VAL A CA 1
ATOM 908 C C . VAL A 1 116 ? -10.478 5.785 4.433 1.00 94.44 116 VAL A C 1
ATOM 910 O O . VAL A 1 116 ? -11.484 5.091 4.588 1.00 94.44 116 VAL A O 1
ATOM 913 N N . ASN A 1 117 ? -10.548 7.100 4.231 1.00 93.19 117 ASN A N 1
ATOM 914 C CA . ASN A 1 117 ? -11.827 7.794 4.078 1.00 93.19 117 ASN A CA 1
ATOM 915 C C . ASN A 1 117 ? -12.616 7.238 2.872 1.00 93.19 117 ASN A C 1
ATOM 917 O O . ASN A 1 117 ? -12.044 6.950 1.820 1.00 93.19 117 ASN A O 1
ATOM 921 N N . GLU A 1 118 ? -13.939 7.126 2.993 1.00 89.75 118 GLU A N 1
ATOM 922 C CA . GLU A 1 118 ? -14.816 6.679 1.904 1.00 89.75 118 GLU A CA 1
ATOM 923 C C . GLU A 1 118 ? -14.703 7.581 0.669 1.00 89.75 118 GLU A C 1
ATOM 925 O O . GLU A 1 118 ? -14.722 7.087 -0.461 1.00 89.75 118 GLU A O 1
ATOM 930 N N . SER A 1 119 ? -14.504 8.888 0.877 1.00 89.56 119 SER A N 1
ATOM 931 C CA . SER A 1 119 ? -14.315 9.866 -0.198 1.00 89.56 119 SER A CA 1
ATOM 932 C C . SER A 1 119 ? -12.895 9.898 -0.773 1.00 89.56 119 SER A C 1
ATOM 934 O O . SER A 1 119 ? -12.626 10.729 -1.639 1.00 89.56 119 SER A O 1
ATOM 936 N N . ALA A 1 120 ? -11.976 9.059 -0.280 1.00 87.81 120 ALA A N 1
ATOM 937 C CA . ALA A 1 120 ? -10.601 9.031 -0.764 1.00 87.81 120 ALA A CA 1
ATOM 938 C C . ALA A 1 120 ? -10.541 8.546 -2.214 1.00 87.81 120 ALA A C 1
ATOM 940 O O . ALA A 1 120 ? -11.203 7.571 -2.599 1.00 87.81 120 ALA A O 1
ATOM 941 N N . SER A 1 121 ? -9.706 9.220 -2.996 1.00 87.88 121 SER A N 1
ATOM 942 C CA . SER A 1 121 ?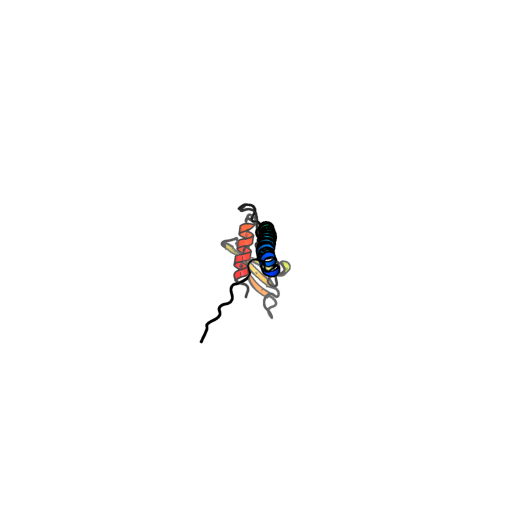 -9.408 8.871 -4.378 1.00 87.88 121 SER A CA 1
ATOM 943 C C . SER A 1 121 ? -8.773 7.482 -4.475 1.00 87.88 121 SER A C 1
ATOM 945 O O . SER A 1 121 ? -8.152 6.983 -3.536 1.00 87.88 121 SER A O 1
ATOM 947 N N . LEU A 1 122 ? -8.886 6.851 -5.646 1.00 84.31 122 LEU A N 1
ATOM 948 C CA . LEU A 1 122 ? -8.250 5.554 -5.893 1.00 84.31 122 LEU A CA 1
ATOM 949 C C . LEU A 1 122 ? -6.730 5.609 -5.667 1.00 84.31 122 LEU A C 1
ATOM 951 O O . LEU A 1 122 ? -6.159 4.679 -5.110 1.00 84.31 122 LEU A O 1
ATOM 955 N N . ARG A 1 123 ? -6.096 6.733 -6.016 1.00 83.81 123 ARG A N 1
ATOM 956 C CA . ARG A 1 123 ? -4.672 6.968 -5.772 1.00 83.81 123 ARG A CA 1
ATOM 957 C C . ARG A 1 123 ? -4.322 6.959 -4.283 1.00 83.81 123 ARG A C 1
ATOM 959 O O . ARG A 1 123 ? -3.384 6.274 -3.902 1.00 83.81 123 ARG A O 1
ATOM 966 N N . GLU A 1 124 ? -5.081 7.661 -3.444 1.00 88.38 124 GLU A N 1
ATOM 967 C CA . GLU A 1 124 ? -4.848 7.669 -1.989 1.00 88.38 124 GLU A CA 1
ATOM 968 C C . GLU A 1 124 ? -5.033 6.274 -1.378 1.00 88.38 124 GLU A C 1
ATOM 970 O O . GLU A 1 124 ? -4.296 5.892 -0.473 1.00 88.38 124 GLU A O 1
ATOM 975 N N . ARG A 1 125 ? -5.987 5.486 -1.895 1.00 88.56 125 ARG A N 1
ATOM 976 C CA . ARG A 1 125 ? -6.183 4.087 -1.478 1.00 88.56 125 ARG A CA 1
ATOM 977 C C . ARG A 1 125 ? -4.988 3.207 -1.854 1.00 88.56 125 ARG A C 1
ATOM 979 O O . ARG A 1 125 ? -4.581 2.375 -1.050 1.00 88.56 125 ARG A O 1
ATOM 986 N N . ILE A 1 126 ? -4.413 3.405 -3.039 1.00 87.69 126 ILE A N 1
ATOM 987 C CA . ILE A 1 126 ? -3.202 2.698 -3.481 1.00 87.69 126 ILE A CA 1
ATOM 988 C C . ILE A 1 126 ? -1.993 3.117 -2.639 1.00 87.69 126 ILE A C 1
ATOM 990 O O . ILE A 1 126 ? -1.270 2.262 -2.143 1.00 87.69 126 ILE A O 1
ATOM 994 N N . GLU A 1 127 ? -1.793 4.418 -2.414 1.00 89.88 127 GLU A N 1
ATOM 995 C CA . GLU A 1 127 ? -0.710 4.932 -1.563 1.00 89.88 127 GLU A CA 1
ATOM 996 C C . GLU A 1 127 ? -0.812 4.381 -0.130 1.00 89.88 127 GLU A C 1
ATOM 998 O O . GLU A 1 127 ? 0.195 3.965 0.442 1.00 89.88 127 GLU A O 1
ATOM 1003 N N . PHE A 1 128 ? -2.030 4.280 0.413 1.00 92.75 128 PHE A N 1
ATOM 1004 C CA . PHE A 1 128 ? -2.296 3.655 1.709 1.00 92.75 128 PHE A CA 1
ATOM 1005 C C . PHE A 1 128 ? -1.852 2.182 1.762 1.00 92.75 128 PHE A C 1
ATOM 1007 O O . PHE A 1 128 ? -1.174 1.776 2.709 1.00 92.75 128 PHE A O 1
ATOM 1014 N N . LEU A 1 129 ? -2.204 1.386 0.746 1.00 91.38 129 LEU A N 1
ATOM 1015 C CA . LEU A 1 129 ? -1.831 -0.032 0.667 1.00 91.38 129 LEU A CA 1
ATOM 1016 C C . LEU A 1 129 ? -0.331 -0.226 0.396 1.00 91.38 129 LEU A C 1
ATOM 1018 O O . LEU A 1 129 ? 0.280 -1.150 0.937 1.00 91.38 129 LEU A O 1
ATOM 1022 N N . ASN A 1 130 ? 0.285 0.667 -0.378 1.00 89.44 130 ASN A N 1
ATOM 1023 C CA . ASN A 1 130 ? 1.724 0.660 -0.633 1.00 89.44 130 ASN A CA 1
ATOM 1024 C C . ASN A 1 130 ? 2.527 0.961 0.639 1.00 89.44 130 ASN A C 1
ATOM 1026 O O . ASN A 1 130 ? 3.486 0.250 0.930 1.00 89.44 130 ASN A O 1
ATOM 1030 N N . GLU A 1 131 ? 2.122 1.960 1.432 1.00 91.94 131 GLU A N 1
ATOM 1031 C CA . GLU A 1 131 ? 2.768 2.271 2.717 1.00 91.94 131 GLU A CA 1
ATOM 1032 C C . GLU A 1 131 ? 2.700 1.075 3.679 1.00 91.94 131 GLU A C 1
ATOM 1034 O O . GLU A 1 131 ? 3.700 0.731 4.308 1.00 91.94 131 GLU A O 1
ATOM 1039 N N . ALA A 1 132 ? 1.551 0.393 3.745 1.00 92.19 132 ALA A N 1
ATOM 1040 C CA . ALA A 1 132 ? 1.403 -0.826 4.539 1.00 92.19 132 ALA A CA 1
ATOM 1041 C C . ALA A 1 132 ? 2.290 -1.971 4.018 1.00 92.19 132 ALA A C 1
ATOM 1043 O O . ALA A 1 132 ? 2.897 -2.694 4.807 1.00 92.19 132 ALA A O 1
ATOM 1044 N N . SER A 1 133 ? 2.413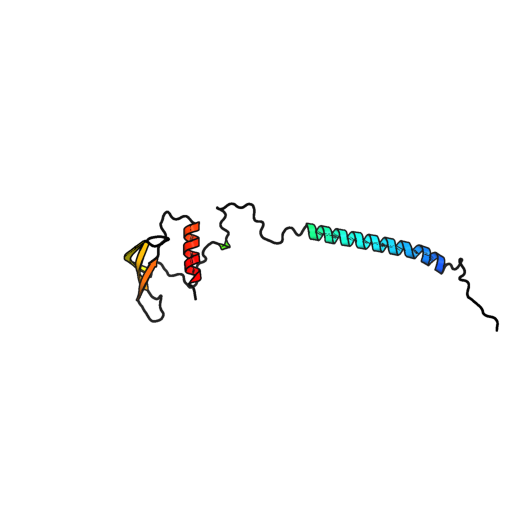 -2.112 2.696 1.00 90.44 133 SER A N 1
ATOM 1045 C CA . SER A 1 133 ? 3.202 -3.179 2.071 1.00 90.44 133 SER A CA 1
ATOM 1046 C C . SER A 1 133 ? 4.703 -3.062 2.349 1.00 90.44 133 SER A C 1
ATOM 1048 O O . SER A 1 133 ? 5.381 -4.081 2.431 1.00 90.44 133 SER A O 1
ATOM 1050 N N . VAL A 1 134 ? 5.222 -1.853 2.589 1.00 90.94 134 VAL A N 1
ATOM 1051 C CA . VAL A 1 134 ? 6.620 -1.637 3.018 1.00 90.94 134 VAL A CA 1
ATOM 1052 C C . VAL A 1 134 ? 6.914 -2.260 4.390 1.00 90.94 134 VAL A C 1
ATOM 1054 O O . VAL A 1 134 ? 8.067 -2.553 4.696 1.00 90.94 134 VAL A O 1
ATOM 1057 N N . MET A 1 135 ? 5.892 -2.474 5.223 1.00 92.81 135 MET A N 1
ATOM 1058 C CA . MET A 1 135 ? 6.046 -3.043 6.566 1.00 92.81 135 MET A CA 1
ATOM 1059 C C . MET A 1 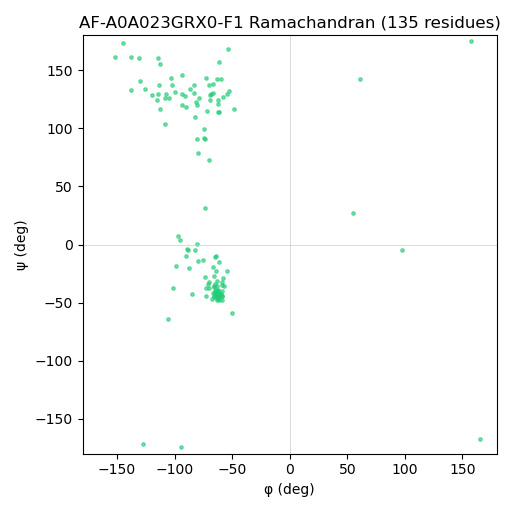135 ? 5.973 -4.576 6.601 1.00 92.81 135 MET A C 1
ATOM 1061 O O . MET A 1 135 ? 6.155 -5.159 7.672 1.00 92.81 135 MET A O 1
ATOM 1065 N N . LYS A 1 136 ? 5.700 -5.229 5.465 1.00 89.06 136 LYS A N 1
ATOM 1066 C CA . LYS A 1 136 ? 5.706 -6.692 5.352 1.00 89.06 136 LYS A CA 1
ATOM 1067 C C . LYS A 1 136 ? 7.145 -7.196 5.546 1.00 89.06 136 LYS A C 1
ATOM 1069 O O . LYS A 1 136 ? 8.073 -6.648 4.952 1.00 89.06 136 LYS A O 1
ATOM 1074 N N . ALA A 1 137 ? 7.323 -8.183 6.424 1.00 70.62 137 ALA A N 1
ATOM 1075 C CA . ALA A 1 137 ? 8.624 -8.759 6.791 1.00 70.62 137 ALA A CA 1
ATOM 1076 C C . ALA A 1 137 ? 8.931 -10.041 6.013 1.00 70.62 137 ALA A C 1
ATOM 1078 O O . ALA A 1 137 ? 7.974 -10.812 5.772 1.00 70.62 137 ALA A O 1
#

Foldseek 3Di:
DDDDDDDPDPPPPVVVVCVVVVVVVVVVVVVVVVVVVVVVVVVVVVPDPPDDDPPDDPVPDDDPVLDDDDDPQDADPVQKAFDAWPAADPFGTKTWIWGAPNDVPDGIDIDIDDDGDPPDDPVSVSVVVVVVVVPDD

Solvent-accessible surface area (backbone atoms only — not comparable to full-atom values): 8726 Å² total; per-residue (Å²): 131,92,84,84,79,90,77,82,65,87,79,42,68,69,56,56,49,46,68,56,47,50,59,52,52,52,51,52,52,53,52,50,52,50,52,51,49,50,51,52,50,51,53,53,66,70,56,56,78,96,56,87,82,80,80,66,96,51,92,82,66,75,54,83,87,64,55,88,72,93,54,95,83,64,72,66,69,90,40,50,44,81,74,46,82,73,46,80,52,96,62,22,53,25,26,37,26,39,33,47,67,82,47,96,93,41,70,67,45,84,40,79,46,78,40,69,44,90,87,53,51,72,66,58,54,38,53,53,53,51,61,55,55,71,70,65,129

pLDDT: mean 83.87, std 14.16, range [52.25, 98.31]

Radius of gyration: 39.0 Å; Cα contacts (8 Å, |Δi|>4): 100; chains: 1; bounding box: 93×30×93 Å

Organism: Nothobranchius furzeri (NCBI:txid105023)

Secondary structure (DSSP, 8-state):
-PPP-PPP-TT-HHHHHHHHHHHHHHHHHHHHHHHHHHHHHHHHHH---SS----S--TT---GGGSPPP-TT---GGGEEEEEEEEE-SSSEEEEEEEES-STT-SEEEEEEE---TT--HHHHHHHHHHHHTT--